Protein AF-A0AAP8QGJ4-F1 (afdb_monomer)

Foldseek 3Di:
DDDPPPPPPPPPPFAFPAAQPQPRHTDTPPQDWDDDPPGIHNDPVSVCVVVVPDDDDDDDD

Structure (mmCIF, N/CA/C/O backbone):
data_AF-A0AAP8QGJ4-F1
#
_entry.id   AF-A0AAP8QGJ4-F1
#
loop_
_atom_site.group_PDB
_atom_site.id
_atom_site.type_symbol
_atom_site.label_atom_id
_atom_site.label_alt_id
_atom_site.label_comp_id
_atom_site.label_asym_id
_atom_site.label_entity_id
_atom_site.label_seq_id
_atom_site.pdbx_PDB_ins_code
_atom_site.Cartn_x
_atom_site.Cartn_y
_atom_site.Cartn_z
_atom_site.occupancy
_atom_site.B_iso_or_equiv
_atom_site.auth_seq_id
_atom_site.auth_comp_id
_atom_site.auth_asym_id
_atom_site.auth_atom_id
_atom_site.pdbx_PDB_model_num
ATOM 1 N N . MET A 1 1 ? 36.098 32.072 -24.313 1.00 42.97 1 MET A N 1
ATOM 2 C CA . MET A 1 1 ? 35.705 30.677 -24.607 1.00 42.97 1 MET A CA 1
ATOM 3 C C . MET A 1 1 ? 35.356 29.998 -23.288 1.00 42.97 1 MET A C 1
ATOM 5 O O . MET A 1 1 ? 36.246 29.501 -22.616 1.00 42.97 1 MET A O 1
ATOM 9 N N . GLY A 1 2 ? 34.096 30.078 -22.855 1.00 42.00 2 GLY A N 1
ATOM 10 C CA . GLY A 1 2 ? 33.633 29.433 -21.624 1.00 42.00 2 GLY A CA 1
ATOM 11 C C . GLY A 1 2 ? 32.946 28.117 -21.967 1.00 42.00 2 GLY A C 1
ATOM 12 O O . GLY A 1 2 ? 31.826 28.134 -22.464 1.00 42.00 2 GLY A O 1
ATOM 13 N N . LYS A 1 3 ? 33.628 26.988 -21.756 1.00 47.06 3 LYS A N 1
ATOM 14 C CA . LYS A 1 3 ? 33.018 25.655 -21.826 1.00 47.06 3 LYS A CA 1
ATOM 15 C C . LYS A 1 3 ? 32.349 25.385 -20.479 1.00 47.06 3 LYS A C 1
ATOM 17 O O . LYS A 1 3 ? 33.008 24.963 -19.535 1.00 47.06 3 LYS A O 1
ATOM 22 N N . PHE A 1 4 ? 31.052 25.658 -20.388 1.00 56.56 4 PHE A N 1
ATOM 23 C CA . PHE A 1 4 ? 30.231 25.114 -19.313 1.00 56.56 4 PHE A CA 1
ATOM 24 C C . PHE A 1 4 ? 29.920 23.661 -19.669 1.00 56.56 4 PHE A C 1
ATOM 26 O O . PHE A 1 4 ? 29.029 23.381 -20.465 1.00 56.56 4 PHE A O 1
ATOM 33 N N . SER A 1 5 ? 30.702 22.737 -19.114 1.00 51.31 5 SER A N 1
ATOM 34 C CA . SER A 1 5 ? 30.328 21.326 -19.070 1.00 51.31 5 SER A CA 1
ATOM 35 C C . SER A 1 5 ? 29.209 21.186 -18.045 1.00 51.31 5 SER A C 1
ATOM 37 O O . SER A 1 5 ? 29.461 21.010 -16.854 1.00 51.31 5 SER A O 1
ATOM 39 N N . GLN A 1 6 ? 27.969 21.333 -18.504 1.00 55.06 6 GLN A N 1
ATOM 40 C CA . GLN A 1 6 ? 26.797 20.946 -17.735 1.00 55.06 6 GLN A CA 1
ATOM 41 C C . GLN A 1 6 ? 26.846 19.420 -17.634 1.00 55.06 6 GLN A C 1
ATOM 43 O O . GLN A 1 6 ? 26.608 18.708 -18.608 1.00 55.06 6 GLN A O 1
ATOM 48 N N . MET A 1 7 ? 27.281 18.919 -16.479 1.00 50.66 7 MET A N 1
ATOM 49 C CA . MET A 1 7 ? 27.154 17.509 -16.144 1.00 50.66 7 MET A CA 1
ATOM 50 C C . MET A 1 7 ? 25.656 17.217 -16.110 1.00 50.66 7 MET A C 1
ATOM 52 O O . MET A 1 7 ? 24.967 17.652 -15.189 1.00 50.66 7 MET A O 1
ATOM 56 N N . ALA A 1 8 ? 25.149 16.555 -17.150 1.00 48.94 8 ALA A N 1
ATOM 57 C CA . ALA A 1 8 ? 23.837 15.937 -17.119 1.00 48.94 8 ALA A CA 1
ATOM 58 C C . ALA A 1 8 ? 23.845 14.981 -15.923 1.00 48.94 8 ALA A C 1
ATOM 60 O O . ALA A 1 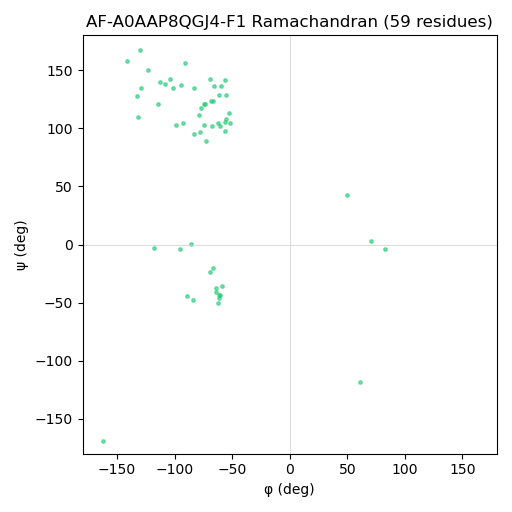8 ? 24.541 13.965 -15.937 1.00 48.94 8 ALA A O 1
ATOM 61 N N . MET A 1 9 ? 23.162 15.370 -14.845 1.00 51.12 9 MET A N 1
ATOM 62 C CA . MET A 1 9 ? 22.800 14.444 -13.784 1.00 51.12 9 MET A CA 1
ATOM 63 C C . MET A 1 9 ? 22.046 13.328 -14.488 1.00 51.12 9 MET A C 1
ATOM 65 O O . MET A 1 9 ? 20.973 13.583 -15.025 1.00 51.12 9 MET A O 1
ATOM 69 N N . GLY A 1 10 ? 22.671 12.154 -14.592 1.00 43.47 10 GLY A N 1
ATOM 70 C CA . GLY A 1 10 ? 22.055 11.002 -15.226 1.00 43.47 10 GLY A CA 1
ATOM 71 C C . GLY A 1 10 ? 20.701 10.792 -14.576 1.00 43.47 10 GLY A C 1
ATOM 72 O O . GLY A 1 10 ? 20.635 10.510 -13.380 1.00 43.47 10 GLY A O 1
ATOM 73 N N . GLU A 1 11 ? 19.640 11.001 -15.350 1.00 53.41 11 GLU A N 1
ATOM 74 C CA . GLU A 1 11 ? 18.327 10.473 -15.033 1.00 53.41 11 GLU A CA 1
ATOM 75 C C . GLU A 1 11 ? 18.541 8.967 -14.894 1.00 53.41 11 GLU A C 1
ATOM 77 O O . GLU A 1 11 ? 18.692 8.251 -15.881 1.00 53.41 11 GLU A O 1
ATOM 82 N N . GLN A 1 12 ? 18.696 8.485 -13.657 1.00 56.94 12 GLN A N 1
ATOM 83 C CA . GLN A 1 12 ? 18.504 7.072 -13.385 1.00 56.94 12 GLN A CA 1
ATOM 84 C C . GLN A 1 12 ? 17.060 6.812 -13.785 1.00 56.94 12 GLN A C 1
ATOM 86 O O . GLN A 1 12 ? 16.153 7.223 -13.066 1.00 56.94 12 GLN A O 1
ATOM 91 N N . GLU A 1 13 ? 16.865 6.213 -14.960 1.00 58.66 13 GLU A N 1
ATOM 92 C CA . GLU A 1 13 ? 15.571 5.697 -15.383 1.00 58.66 13 GLU A CA 1
ATOM 93 C C . GLU A 1 13 ? 15.069 4.794 -14.256 1.00 58.66 13 GLU A C 1
ATOM 95 O O . GLU A 1 13 ? 15.604 3.713 -14.000 1.00 58.66 13 GLU A O 1
ATOM 100 N N . THR A 1 14 ? 14.103 5.295 -13.490 1.00 80.06 14 THR A N 1
ATOM 101 C CA . THR A 1 14 ? 13.477 4.535 -12.420 1.00 80.06 14 THR A CA 1
ATOM 102 C C . THR A 1 14 ? 12.560 3.524 -13.078 1.00 80.06 14 THR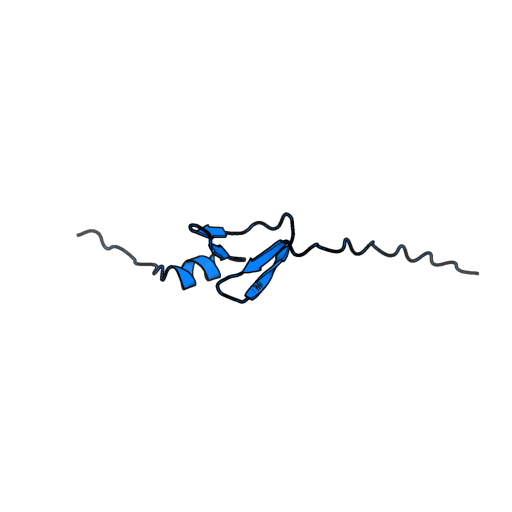 A C 1
ATOM 104 O O . THR A 1 14 ? 11.490 3.876 -13.570 1.00 80.06 14 THR A O 1
ATOM 107 N N . GLU A 1 15 ? 13.000 2.271 -13.123 1.00 92.81 15 GLU A N 1
ATOM 108 C CA . GLU A 1 15 ? 12.215 1.167 -13.665 1.00 92.81 15 GLU A CA 1
ATOM 109 C C . GLU A 1 15 ? 10.924 0.986 -12.853 1.00 92.81 15 GLU A C 1
ATOM 111 O O . GLU A 1 15 ? 10.954 0.895 -11.619 1.00 92.81 15 GLU A O 1
ATOM 116 N N . VAL A 1 16 ? 9.783 0.946 -13.546 1.00 94.44 16 VAL A N 1
ATOM 117 C CA . VAL A 1 16 ? 8.480 0.639 -12.944 1.00 94.44 16 VAL A CA 1
ATOM 118 C C . VAL A 1 16 ? 8.428 -0.858 -12.648 1.00 94.44 16 VAL A C 1
ATOM 120 O O . VAL A 1 16 ? 8.553 -1.684 -13.546 1.00 94.44 16 VAL A O 1
ATOM 123 N N . PHE A 1 17 ? 8.238 -1.202 -11.378 1.00 94.88 17 PHE A N 1
ATOM 124 C CA . PHE A 1 17 ? 8.069 -2.571 -10.903 1.00 94.88 17 PHE A CA 1
ATOM 125 C C . PHE A 1 17 ? 6.616 -3.043 -11.041 1.00 94.88 17 PHE A C 1
ATOM 127 O O . PHE A 1 17 ? 6.374 -4.145 -11.525 1.00 94.88 17 PHE A O 1
ATOM 134 N N . ASP A 1 18 ? 5.660 -2.225 -10.593 1.00 96.81 18 ASP A N 1
ATOM 135 C CA . ASP A 1 18 ? 4.225 -2.535 -10.624 1.00 96.81 18 ASP A CA 1
ATOM 136 C C . ASP A 1 18 ? 3.391 -1.249 -10.455 1.00 96.81 18 ASP A C 1
ATOM 138 O O . ASP A 1 18 ? 3.934 -0.145 -10.495 1.00 96.81 18 ASP A O 1
ATOM 142 N N . HIS A 1 19 ? 2.083 -1.368 -10.233 1.00 97.50 19 HIS A N 1
ATOM 143 C CA . HIS A 1 19 ? 1.180 -0.261 -9.929 1.00 97.50 19 HIS A CA 1
ATOM 144 C C . HIS A 1 19 ? 0.451 -0.497 -8.603 1.00 97.50 19 HIS A C 1
ATOM 146 O O . HIS A 1 19 ? 0.193 -1.622 -8.189 1.00 97.50 19 HIS A O 1
ATOM 152 N N . CYS A 1 20 ? 0.113 0.586 -7.910 1.00 97.50 20 CYS A N 1
ATOM 153 C CA . CYS A 1 20 ? -0.718 0.539 -6.715 1.00 97.50 20 CYS A CA 1
ATOM 154 C C . CYS A 1 20 ? -2.136 0.086 -7.077 1.00 97.50 20 CYS A C 1
ATOM 156 O O . CYS A 1 20 ? -2.816 0.774 -7.838 1.00 97.50 20 CYS A O 1
ATOM 158 N N . ASP A 1 21 ? -2.621 -0.987 -6.461 1.00 96.94 21 ASP A N 1
ATOM 159 C CA . ASP A 1 21 ? -3.958 -1.529 -6.731 1.00 96.94 21 ASP A CA 1
ATOM 160 C C . ASP A 1 21 ? -5.105 -0.597 -6.292 1.00 96.94 21 ASP A C 1
ATOM 162 O O . ASP A 1 21 ? -6.228 -0.727 -6.770 1.00 96.94 21 ASP A O 1
ATOM 166 N N . GLU A 1 22 ? -4.843 0.354 -5.387 1.00 96.62 22 GLU A N 1
ATOM 167 C CA . GLU A 1 22 ? -5.859 1.302 -4.898 1.00 96.62 22 GLU A CA 1
ATOM 168 C C . GLU A 1 22 ? -5.947 2.575 -5.752 1.00 96.62 22 GLU A C 1
ATOM 170 O O . GLU A 1 22 ? -7.038 3.059 -6.042 1.00 96.62 22 GLU A O 1
ATOM 175 N N . CYS A 1 23 ? -4.807 3.166 -6.126 1.00 96.88 23 CYS A N 1
ATOM 176 C CA . CYS A 1 23 ? -4.774 4.478 -6.788 1.00 96.88 23 CYS A CA 1
ATOM 177 C C . CYS A 1 23 ? -4.188 4.460 -8.205 1.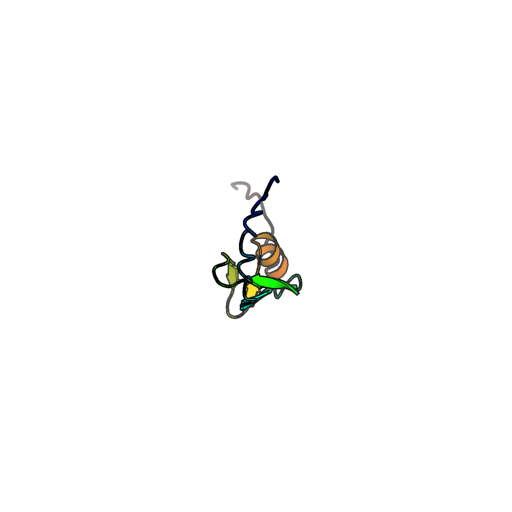00 96.88 23 CYS A C 1
ATOM 179 O O . CYS A 1 23 ? -4.138 5.506 -8.847 1.00 96.88 23 CYS A O 1
ATOM 181 N N . GLY A 1 24 ? -3.710 3.307 -8.678 1.00 96.75 24 GLY A N 1
ATOM 182 C CA . GLY A 1 24 ? -3.130 3.124 -10.010 1.00 96.75 24 GLY A CA 1
ATOM 183 C C . GLY A 1 24 ? -1.761 3.773 -10.222 1.00 96.75 24 GLY A C 1
ATOM 184 O O . GLY A 1 24 ? -1.240 3.728 -11.329 1.00 96.75 24 GLY A O 1
ATOM 185 N N . SER A 1 25 ? -1.166 4.398 -9.200 1.00 96.69 25 SER A N 1
ATOM 186 C CA . SER A 1 25 ? 0.150 5.037 -9.330 1.00 96.69 25 SER A CA 1
ATOM 187 C C . SER A 1 25 ? 1.262 4.007 -9.499 1.00 96.69 25 SER A C 1
ATOM 189 O O . SER A 1 25 ? 1.246 2.976 -8.827 1.00 96.69 25 SER A O 1
ATOM 191 N N . GLU A 1 26 ? 2.248 4.326 -10.334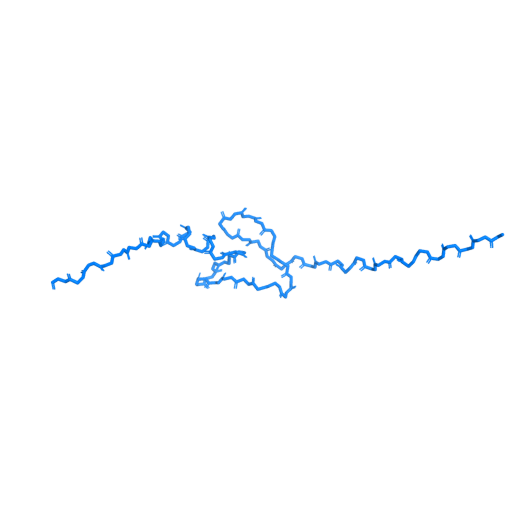 1.00 97.44 26 GLU A N 1
ATOM 192 C CA . GLU A 1 26 ? 3.454 3.520 -10.533 1.00 97.44 26 GLU A CA 1
ATOM 193 C C . GLU A 1 26 ? 4.202 3.280 -9.209 1.00 97.44 26 GLU A C 1
ATOM 195 O O . GLU A 1 26 ? 4.295 4.149 -8.334 1.00 97.44 26 GLU A O 1
ATOM 200 N N . ILE A 1 27 ? 4.730 2.069 -9.068 1.00 96.25 27 ILE A N 1
ATOM 201 C CA . ILE A 1 27 ? 5.633 1.632 -8.010 1.00 96.25 27 ILE A CA 1
ATOM 202 C C . ILE A 1 27 ? 6.961 1.317 -8.684 1.00 96.25 27 ILE A C 1
ATOM 204 O O . ILE A 1 27 ? 7.023 0.440 -9.540 1.00 96.25 27 ILE A O 1
ATOM 208 N N . TYR A 1 28 ? 8.029 1.997 -8.280 1.00 95.81 28 TYR A N 1
ATOM 209 C CA . TYR A 1 28 ? 9.354 1.810 -8.873 1.00 95.81 28 TYR A CA 1
ATOM 210 C C . TYR A 1 28 ? 10.170 0.737 -8.142 1.00 95.81 28 TYR A C 1
ATOM 212 O O . TYR A 1 28 ? 9.970 0.472 -6.950 1.00 95.81 28 TYR A O 1
ATOM 220 N N . VAL A 1 29 ? 11.135 0.135 -8.837 1.00 94.50 29 VAL A N 1
ATOM 221 C CA . VAL A 1 29 ? 12.074 -0.829 -8.246 1.00 94.50 29 VAL A CA 1
ATOM 222 C C . VAL A 1 29 ? 12.798 -0.199 -7.046 1.00 94.50 29 VAL A C 1
ATOM 224 O O . VAL A 1 29 ? 13.345 0.898 -7.120 1.00 94.50 29 VAL A O 1
ATOM 227 N N . GLY A 1 30 ? 12.791 -0.896 -5.904 1.00 92.44 30 GLY A N 1
ATOM 228 C CA . GLY A 1 30 ? 13.416 -0.430 -4.657 1.00 92.44 30 GLY A CA 1
ATOM 229 C C . GLY A 1 30 ? 12.566 0.538 -3.819 1.00 92.44 30 GLY A C 1
ATOM 230 O O . GLY A 1 30 ? 12.961 0.881 -2.700 1.00 92.44 30 GLY A O 1
ATOM 231 N N . GLN A 1 31 ? 11.387 0.946 -4.299 1.00 93.56 31 GLN A N 1
ATOM 232 C CA . GLN A 1 31 ? 10.448 1.753 -3.523 1.00 93.56 31 GLN A CA 1
ATOM 233 C C . GLN A 1 31 ? 9.905 0.965 -2.321 1.00 93.56 31 GLN A C 1
ATOM 235 O O . GLN A 1 31 ? 9.518 -0.200 -2.423 1.00 93.56 31 GLN A O 1
ATOM 240 N N . LYS A 1 32 ? 9.828 1.618 -1.156 1.00 96.06 32 LYS A N 1
ATOM 241 C CA . LYS A 1 32 ? 9.143 1.051 0.013 1.00 96.06 32 LYS A CA 1
ATOM 242 C C . LYS A 1 32 ? 7.635 1.105 -0.209 1.00 96.06 32 LYS A C 1
ATOM 244 O O . LYS A 1 32 ? 7.075 2.190 -0.346 1.00 96.06 32 LYS A O 1
ATOM 249 N N . VAL A 1 33 ? 6.993 -0.056 -0.187 1.00 97.00 33 VAL A N 1
ATOM 250 C CA . VAL A 1 33 ? 5.548 -0.210 -0.392 1.00 97.00 33 VAL A CA 1
ATOM 251 C C . VAL A 1 33 ? 4.919 -1.067 0.697 1.00 97.00 33 VAL A C 1
ATOM 253 O O . VAL A 1 33 ? 5.612 -1.722 1.478 1.00 97.00 33 VAL A O 1
ATOM 256 N N . TRP A 1 34 ? 3.592 -1.056 0.746 1.00 97.25 34 TRP A N 1
ATOM 257 C CA . TRP A 1 34 ? 2.801 -1.901 1.630 1.00 97.25 34 TRP A CA 1
ATOM 258 C C . TRP A 1 34 ? 2.187 -3.053 0.836 1.00 97.25 34 TRP A C 1
ATOM 260 O O . TRP A 1 34 ? 1.751 -2.857 -0.295 1.00 97.25 34 TRP A O 1
ATOM 270 N N . LYS A 1 35 ? 2.122 -4.247 1.431 1.00 95.44 35 LYS A N 1
ATOM 271 C CA . LYS A 1 35 ? 1.557 -5.447 0.801 1.00 95.44 35 LYS A CA 1
ATOM 272 C C . LYS A 1 35 ? 0.527 -6.100 1.719 1.00 95.44 35 LYS A C 1
ATOM 274 O O . LYS A 1 35 ? 0.798 -6.275 2.906 1.00 95.44 35 LYS A O 1
ATOM 279 N N . SER A 1 36 ? -0.620 -6.490 1.165 1.00 95.25 36 SER A N 1
ATOM 280 C CA . SER A 1 36 ? -1.643 -7.292 1.852 1.00 95.25 36 SER A CA 1
ATOM 281 C C . SER A 1 36 ? -2.067 -8.447 0.949 1.00 95.25 36 SER A C 1
ATOM 283 O O . SER A 1 36 ? -2.671 -8.239 -0.101 1.00 95.25 36 SER A O 1
ATOM 285 N N . GLY A 1 37 ? -1.688 -9.676 1.310 1.00 92.69 37 GLY A N 1
ATOM 286 C CA . GLY A 1 37 ? -1.846 -10.829 0.421 1.00 92.69 37 GLY A CA 1
ATOM 287 C C . GLY A 1 37 ? -1.044 -10.651 -0.872 1.00 92.69 37 GLY A C 1
ATOM 288 O O . GLY A 1 37 ? 0.182 -10.552 -0.825 1.00 92.69 37 GLY A O 1
ATOM 289 N N . ILE A 1 38 ? -1.733 -10.614 -2.016 1.00 93.56 38 ILE A N 1
ATOM 290 C CA . ILE A 1 38 ? -1.133 -10.390 -3.345 1.00 93.56 38 ILE A CA 1
ATOM 291 C C . ILE A 1 38 ? -1.184 -8.926 -3.806 1.00 93.56 38 ILE A C 1
ATOM 293 O O . ILE A 1 38 ? -0.634 -8.621 -4.853 1.00 93.56 38 ILE A O 1
ATOM 297 N N . VAL A 1 39 ? -1.815 -8.045 -3.028 1.00 95.81 39 VAL A N 1
ATOM 298 C CA . VAL A 1 39 ? -2.134 -6.663 -3.414 1.00 95.81 39 VAL A CA 1
ATOM 299 C C . VAL A 1 39 ? -1.047 -5.700 -2.922 1.00 95.81 39 VAL A C 1
ATOM 301 O O . VAL A 1 39 ? -0.593 -5.828 -1.774 1.00 95.81 39 VAL A O 1
ATOM 304 N N . LEU A 1 40 ? -0.643 -4.742 -3.761 1.00 97.00 40 LEU A N 1
ATOM 305 C CA . LEU A 1 40 ? 0.404 -3.753 -3.497 1.00 97.00 40 LEU A CA 1
ATOM 306 C C . LEU A 1 40 ? -0.151 -2.328 -3.382 1.00 97.00 40 LEU A C 1
ATOM 308 O O . LEU A 1 40 ? -0.998 -1.884 -4.153 1.00 97.00 40 LEU A O 1
ATOM 312 N N . TYR A 1 41 ? 0.388 -1.571 -2.424 1.00 97.69 41 TYR A N 1
ATOM 313 C CA . TYR A 1 41 ? -0.039 -0.203 -2.140 1.00 97.69 41 TYR A CA 1
ATOM 314 C C . TYR A 1 41 ? 1.152 0.742 -1.996 1.00 97.69 41 TYR A C 1
ATOM 316 O O . TYR A 1 41 ? 2.048 0.530 -1.173 1.00 97.69 41 TYR A O 1
ATOM 324 N N . CYS A 1 42 ? 1.128 1.846 -2.746 1.00 97.25 42 CYS A N 1
ATOM 325 C CA . CYS A 1 42 ? 2.208 2.837 -2.755 1.00 97.25 42 CYS A CA 1
ATOM 326 C C . CYS A 1 42 ? 2.327 3.628 -1.439 1.00 97.25 42 CYS A C 1
ATOM 328 O O . CYS A 1 42 ? 3.396 4.147 -1.123 1.00 97.25 42 CYS A O 1
ATOM 330 N N . THR A 1 43 ? 1.249 3.722 -0.650 1.00 96.38 43 THR A N 1
ATOM 331 C CA . THR A 1 43 ? 1.214 4.463 0.620 1.00 96.38 43 THR A CA 1
ATOM 332 C C . THR A 1 43 ? 0.400 3.731 1.684 1.00 96.38 43 THR A C 1
ATOM 334 O O . THR A 1 43 ? -0.506 2.959 1.369 1.00 96.38 43 THR A O 1
ATOM 337 N N . LEU A 1 44 ? 0.665 4.038 2.962 1.00 95.12 44 LEU A N 1
ATOM 338 C CA . LEU A 1 44 ? -0.132 3.521 4.082 1.00 95.12 44 LEU A CA 1
ATOM 339 C C . LEU A 1 44 ? -1.608 3.922 3.950 1.00 95.12 44 LEU A C 1
ATOM 341 O O . LEU A 1 44 ? -2.489 3.134 4.269 1.00 95.12 44 LEU A O 1
ATOM 345 N N . ARG A 1 45 ? -1.879 5.127 3.435 1.00 94.94 45 ARG A N 1
ATOM 346 C CA . ARG A 1 45 ? -3.242 5.607 3.192 1.00 94.94 45 ARG A CA 1
ATOM 347 C C . ARG A 1 45 ? -3.987 4.718 2.196 1.00 94.94 45 ARG A C 1
ATOM 349 O O . ARG A 1 45 ? -5.139 4.394 2.442 1.00 94.94 45 ARG A O 1
ATOM 356 N N . CYS A 1 46 ? -3.333 4.310 1.107 1.00 96.25 46 CYS A N 1
ATOM 357 C CA . CYS A 1 46 ? -3.934 3.406 0.123 1.00 96.25 46 CYS A CA 1
ATOM 358 C C . CYS A 1 46 ? -4.290 2.053 0.752 1.00 96.25 46 CYS A C 1
ATOM 360 O O . CYS A 1 46 ? -5.402 1.571 0.575 1.00 96.25 46 CYS A O 1
ATOM 362 N N . LEU A 1 47 ? -3.391 1.503 1.574 1.00 96.00 47 LEU A N 1
ATOM 363 C CA . LEU A 1 47 ? -3.657 0.281 2.331 1.00 96.00 47 LEU A CA 1
ATOM 364 C C . LEU A 1 47 ? -4.832 0.445 3.316 1.00 96.00 47 LEU A C 1
ATOM 366 O O . LEU A 1 47 ? -5.690 -0.425 3.422 1.00 96.00 47 LEU A O 1
ATOM 370 N N . GLN A 1 48 ? -4.866 1.542 4.076 1.00 94.94 48 GLN A N 1
ATOM 371 C CA . GLN A 1 48 ? -5.931 1.798 5.053 1.00 94.94 48 GLN A CA 1
ATOM 372 C C . GLN A 1 48 ? -7.294 1.969 4.379 1.00 94.94 48 GLN A C 1
ATOM 374 O O . GLN A 1 48 ? -8.284 1.435 4.880 1.00 94.94 48 GLN A O 1
ATOM 379 N N . ASN A 1 49 ? -7.331 2.672 3.244 1.00 93.56 49 ASN A N 1
ATOM 380 C CA . ASN A 1 49 ? -8.535 2.851 2.439 1.00 93.56 49 ASN A CA 1
ATOM 381 C C . ASN A 1 49 ? -9.049 1.508 1.904 1.00 93.56 49 ASN A C 1
ATOM 383 O O . ASN A 1 49 ? -10.218 1.183 2.119 1.00 93.56 49 ASN A O 1
ATOM 387 N N . SER A 1 50 ? -8.177 0.708 1.279 1.00 93.69 50 SER A N 1
ATOM 388 C CA . SER A 1 50 ? -8.575 -0.568 0.676 1.00 93.69 50 SER A CA 1
ATOM 389 C C . SER A 1 50 ? -9.075 -1.573 1.719 1.00 93.69 50 SER A C 1
ATOM 391 O O . SER A 1 50 ? -10.058 -2.280 1.497 1.00 93.69 50 SER A O 1
ATOM 393 N N . MET A 1 51 ? -8.449 -1.594 2.902 1.00 91.50 51 MET A N 1
ATOM 394 C CA . MET A 1 51 ? -8.825 -2.477 4.009 1.00 91.50 51 MET A CA 1
ATOM 395 C C . MET A 1 51 ? -9.946 -1.911 4.893 1.00 91.50 51 MET A C 1
ATOM 397 O O . MET A 1 51 ? -10.331 -2.565 5.862 1.00 91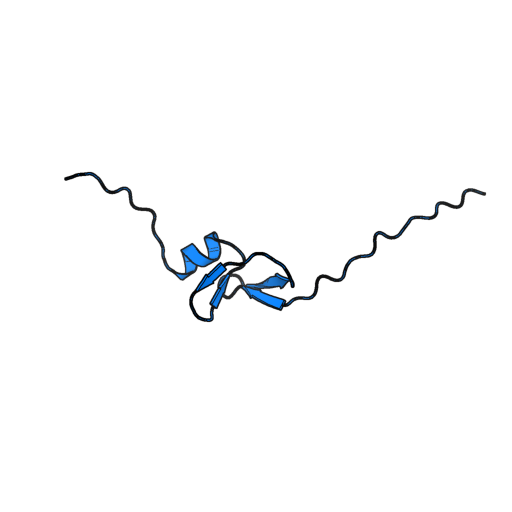.50 51 MET A O 1
ATOM 401 N N . ARG A 1 52 ? -10.474 -0.716 4.578 1.00 89.62 52 ARG A N 1
ATOM 402 C CA . ARG A 1 52 ? -11.506 -0.011 5.364 1.00 89.62 52 ARG A CA 1
ATOM 403 C C . ARG A 1 52 ? -11.152 0.077 6.851 1.00 89.62 52 ARG A C 1
ATOM 405 O O . ARG A 1 52 ? -11.983 -0.164 7.724 1.00 89.62 52 ARG A O 1
ATOM 412 N N . ILE A 1 53 ? -9.889 0.382 7.139 1.00 88.44 53 ILE A N 1
ATOM 413 C CA . ILE A 1 53 ? -9.417 0.514 8.514 1.00 88.44 53 ILE A CA 1
ATOM 414 C C . ILE A 1 53 ? -9.883 1.856 9.059 1.00 88.44 53 ILE A C 1
ATOM 416 O O . ILE A 1 53 ? -9.455 2.912 8.596 1.00 88.44 53 ILE A O 1
ATOM 420 N N . GLU A 1 54 ? -10.705 1.804 10.098 1.00 82.69 54 GLU A N 1
ATOM 421 C CA . GLU A 1 54 ? -11.141 2.984 10.831 1.00 82.69 54 GLU A CA 1
ATOM 422 C C . GLU A 1 54 ? -10.367 3.122 12.140 1.00 82.69 54 GLU A C 1
ATOM 424 O O . GLU A 1 54 ? -10.192 2.168 12.902 1.00 82.69 54 GLU A O 1
ATOM 429 N N . PHE A 1 55 ? -9.913 4.341 12.428 1.00 82.12 55 PHE A N 1
ATOM 430 C CA . PHE A 1 55 ? -9.345 4.649 13.730 1.00 82.12 55 PHE A CA 1
ATOM 431 C C . PHE A 1 55 ? -10.475 4.861 14.736 1.00 82.12 55 PHE A C 1
ATOM 433 O O . PHE A 1 55 ? -11.192 5.862 14.684 1.00 82.12 55 PHE A O 1
ATOM 440 N N . VAL A 1 56 ? -10.610 3.938 15.683 1.00 85.56 56 VAL A N 1
ATOM 441 C CA . VAL A 1 56 ? -11.579 4.047 16.775 1.00 85.56 56 VAL A CA 1
ATOM 442 C C . VAL A 1 56 ? -10.870 4.326 18.093 1.00 85.56 56 VAL A C 1
ATOM 444 O O . VAL A 1 56 ? -9.842 3.731 18.414 1.00 85.56 56 VAL A O 1
ATOM 447 N N . LYS A 1 57 ? -11.435 5.231 18.897 1.00 87.81 57 LYS A N 1
ATOM 448 C CA . LYS A 1 57 ? -10.975 5.462 20.269 1.00 87.81 57 LYS A C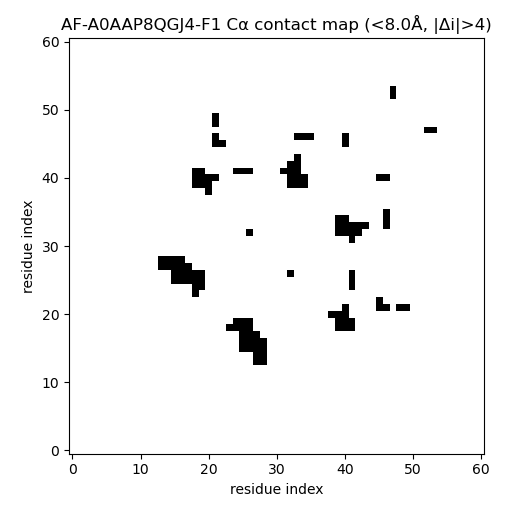A 1
ATOM 449 C C . LYS A 1 57 ? -11.788 4.584 21.213 1.00 87.81 57 LYS A C 1
ATOM 451 O O . LYS A 1 57 ? -12.941 4.892 21.511 1.00 87.81 57 LYS A O 1
ATOM 456 N N . THR A 1 58 ? -11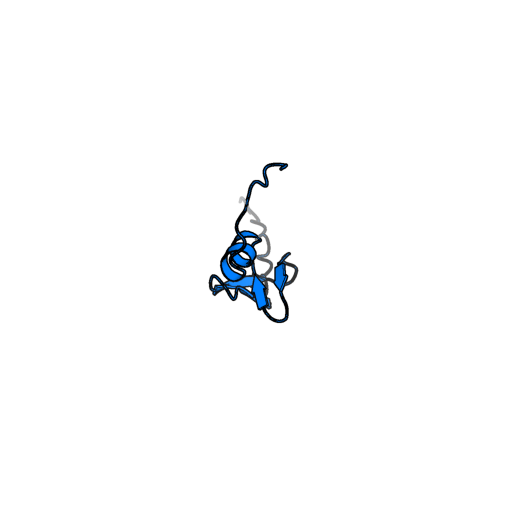.192 3.503 21.705 1.00 86.31 58 THR A N 1
ATOM 457 C CA . THR A 1 58 ? -11.815 2.668 22.736 1.00 86.31 58 THR A CA 1
ATOM 458 C C . THR A 1 58 ? -11.874 3.447 24.052 1.00 86.31 58 THR A C 1
ATOM 460 O O . THR A 1 58 ? -10.843 3.903 24.549 1.00 86.31 58 THR A O 1
ATOM 463 N N . LYS A 1 59 ? -13.066 3.619 24.633 1.00 75.88 59 LYS A N 1
ATOM 464 C CA . LYS A 1 59 ? -13.192 4.024 26.040 1.00 75.88 59 LYS A CA 1
ATOM 465 C C . LYS A 1 59 ? -13.065 2.771 26.905 1.00 75.88 59 LYS A C 1
ATOM 467 O O . LYS A 1 59 ? -13.675 1.754 26.580 1.00 75.88 59 LYS A O 1
ATOM 472 N N . ALA A 1 60 ? -12.274 2.843 27.974 1.00 68.25 60 ALA A N 1
ATOM 473 C CA . ALA A 1 60 ? -12.307 1.822 29.016 1.00 68.25 60 ALA A CA 1
ATOM 474 C C . ALA A 1 60 ? -13.728 1.765 29.602 1.00 68.25 60 ALA A C 1
ATOM 476 O O . ALA A 1 60 ? -14.359 2.813 29.769 1.00 68.25 60 ALA A O 1
ATOM 477 N N . LYS A 1 61 ? -14.233 0.546 29.809 1.00 60.00 61 LYS A N 1
ATOM 478 C CA . LYS A 1 61 ? -15.548 0.283 30.396 1.00 60.00 61 LYS A CA 1
ATOM 479 C C . LYS A 1 61 ? -15.510 0.499 31.904 1.00 60.00 61 LYS A C 1
ATOM 481 O O . LYS A 1 61 ? -14.452 0.185 32.492 1.00 60.00 61 LYS A O 1
#

Mean predicted aligned error: 10.18 Å

pLDDT: mean 83.28, std 18.48, range [42.0, 97.69]

Secondary structure (DSSP, 8-state):
---------------EEEE-TTT--EEETT---EEETTEEESSHHHHHHHTT-----PPP-

Radius of gyration: 20.24 Å; Cα contacts (8 Å, |Δi|>4): 60; chains: 1; bounding box: 51×42×55 Å

Solvent-accessible surface area (backbone atoms only — not comparable to full-atom values): 4185 Å² total; per-residue (Å²): 140,85,83,79,80,74,76,74,75,75,78,74,78,74,52,73,67,51,55,13,76,74,78,65,46,78,33,42,70,90,60,83,65,45,75,60,92,93,46,42,18,70,40,72,66,44,46,33,60,74,68,66,64,75,93,75,85,82,72,86,130

Sequence (61 aa):
MGKFSQMAMGEQETEVFDHCDECGSEIYVGQKVWKSGIVLYCTLRCLQNSMRIEFVKTKAK

Nearest PDB structures (foldseek):
  2das-assembly1_A  TM=5.901E-01  e=1.128E-01  Homo sapiens
  1wig-assembly1_A  TM=6.131E-01  e=6.478E-01  Homo sapiens
  5lg7-assembly1_A  TM=4.775E-01  e=3.720E+00  Homo sapiens
  2dsm-assembly1_B  TM=4.372E-01  e=6.508E+00  Bacillus subtilis
  2dsm-assembly1_A  TM=4.264E-01  e=6.980E+00  Bacillus subtilis

Organism: Brevibacillus laterosporus (NCBI:txid1465)

=== Feature glossary ===
Feature key, reading from the visual/contextual features back to the raw sequence:

Rendered structure images. Structure images are PyMOL renders from six orthogonal camera directions. Cartoon representation draws helices as coils and strands as arrows; sticks shows the backbone as bonds; surface shows the solvent-excluded envelope. Rainbow coloring maps sequence position to hue (blue→red, N→C); chain coloring assigns a distinct color per polypeptide.

Contact-map, Ramachandran, and PAE plots. Three diagnostic plots accompany the record. The Cα contact map visualizes the tertiary structure as a 2D adjacency matrix (8 Å cutoff, sequence-local contacts suppressed). The Ramachandran plot shows the distribution of backbone (φ, ψ) torsions, with points in the α and β basins reflecting secondary structure content. The PAE plot shows AlphaFold's inter-residue confidence as a color matrix.

InterPro / GO / CATH / organism. The annotation block draws on four external resources. InterPro: which protein families and domains the sequence belongs to. GO: standardized terms for what the protein does, what process it participates in, and where in the cell it acts. CATH: which structural fold it has in the CATH hierarchy. Organism: the species of origin.

Nearest PDB structures. Structural nearest neighbors (via Foldseek easy-search vs the PDB). Reported per hit: target PDB id, E-value, and alignment TM-score. A TM-score above ~0.5 is the conventional threshold for 'same fold'.

Predicted aligned error. Predicted aligned error is AlphaFold's pairwise confidence. Unlike pLDDT (per-residue), PAE is per-residue-pair and captures whether two parts of the structure are correctly placed relative to each other. Units are ångströms of expected positional error.

Solvent-accessible surface area. SASA measures how much of the protein is reachable by solvent. It is computed by rolling a water-sized probe over the atomic surface and summing the exposed area (Å²). Per-residue SASA distinguishes core (buried, low SASA) from surface (exposed, high SASA) residues; total SASA is a 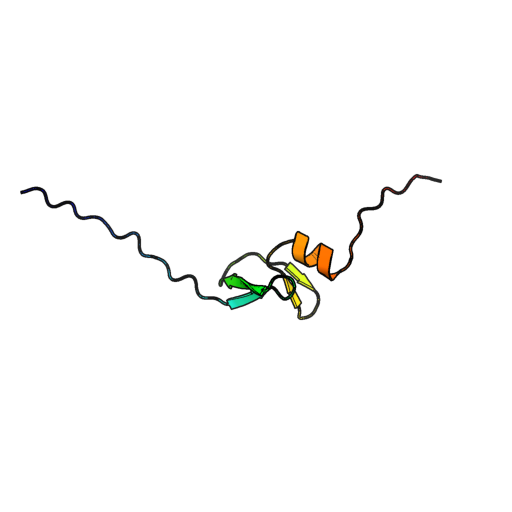whole-molecule size measure.

B-factor. Crystallographic B-factors measure how much each atom's electron density is smeared out, in Å². They rise in mobile loops and surface residues and fall in the buried interior. In AlphaFold models this column is repurposed to hold pLDDT instead.

pLDDT. For AlphaFold models, the B-factor field carries pLDDT — the model's own estimate of local accuracy on a 0–100 scale. Regions with pLDDT<50 should be treated as essentially unmodeled; they often correspond to intrinsically disordered segments.

Backbone torsions (φ/ψ). φ (phi) and ψ (psi) are the two rotatable backbone dihedrals per residue: φ is the C(i-1)–N–Cα–C torsion, ψ is the N–Cα–C–N(i+1) torsion, both in degrees on (−180°, 180°]. α-helical residues cluster near (−60°, −45°); β-strand residues near (−120°, +130°). A Ramachandran plot is simply a scatter of (φ, ψ) for every residue.

Radius of gyration, Cα contacts, bounding box. Radius of gyration (Rg) is the root-mean-square distance of Cα atoms from their centroid — a single number for overall size and compactness. A globular domain of N residues has Rg ≈ 2.2·N^0.38 Å; an extended or disordered chain has a much larger Rg. The Cα contact count is the number of residue pairs whose Cα atoms are within 8 Å and are more than four positions apart in sequence — a standard proxy for tertiary packing density. The bounding box is the smallest axis-aligned box enclosing all Cα atoms.

Secondary structure (3-state, P-SEA). Three-state secondary structure (P-SEA) collapses the eight DSSP classes into helix (a), strand (b), and coil (c). P-SEA assigns these from Cα geometry alone — distances and angles — without requiring backbone oxygens, so it works on any Cα trace.

Secondary structure (8-state, DSSP). Secondary structure is the local, repeating backbone conformation. DSSP classifies it into eight states by reading the hydrogen-bond network: three helix types (H, G, I), two β types (E, B), two non-regular types (T, S), and unstructured coil (-).

Foldseek 3Di. The Foldseek 3Di string encodes local tertiary geometry as a 20-letter alphabet — one character per residue — derived from the relative positions of nearby Cα atoms. Unlike the amino-acid sequence, 3Di is a direct function of the 3D structure, so two proteins with the same fold have similar 3Di strings even at low sequence identity.

mmCIF coordinates. Structure coordinates are given as an mmCIF _atom_site loop: one row per atom with element, residu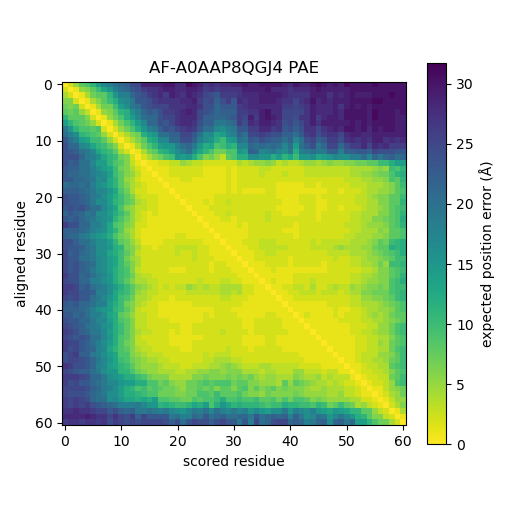e name, chain id, sequence number, and x/y/z position in Å. Only the four main-chain atoms per residue are included here; side chains are omitted to keep the record compact.

Sequence. This is the polypeptide sequence — one letter per residue, N-terminus first. Length ranges from a few dozen residues for small domains to over a thousand for large multi-domain proteins.